Protein AF-A0A2N5Z4W9-F1 (afdb_monomer)

Foldseek 3Di:
DQLVVLLVQLVVLVVDPPSLVVLLVSLVSQQVVLVVVLVVVLVVCVVVVPPCSVVSVVLSVVSNVQSVVLNVCSVVVNPCSSVVSNVVSVVSCVPCCVPPVVVVVVVPPD

Secondary structure (DSSP, 8-state):
-HHHHHHHHHHHHHTSTTTHHHHHHHHHHHHHHHHHHHHHHHHHHHHTT-TTHHHHHHHHHHHHHHHHHHHHHHHTT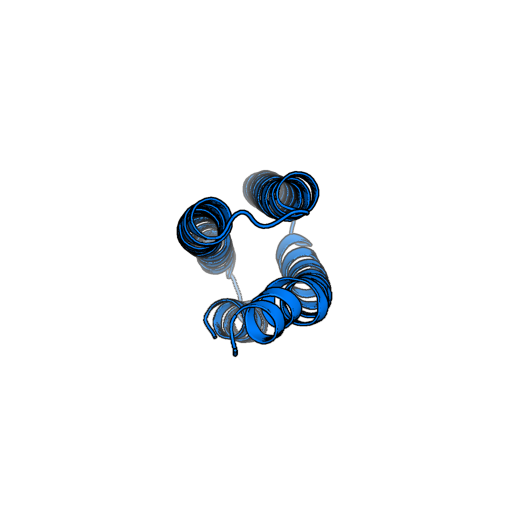-TTHHHHHHHHHHHHHHHIIIIIIHHHHHHS--

Nearest PDB structures (foldseek):
  7o40-assembly1_F  TM=3.767E-01  e=9.943E+00  Synechocystis sp. PCC 6803 substr. Kazusa

Radius of gyration: 15.43 Å; Cα contacts (8 Å, |Δi|>4): 52; chains: 1; bounding box: 40×22×43 Å

Solvent-accessible surface area (backbone atoms only — not comparable to full-atom values): 6274 Å² total; per-residue (Å²): 115,66,71,58,52,51,50,53,48,49,60,61,43,69,80,43,84,87,37,63,65,61,52,52,51,51,53,51,49,55,49,56,51,46,55,56,50,48,56,53,49,51,54,54,39,61,78,64,70,49,88,59,50,74,59,54,52,48,57,52,50,52,50,54,53,52,52,54,50,46,47,56,40,43,76,72,66,44,84,58,40,70,58,54,50,46,57,49,49,54,52,47,52,56,51,45,51,63,53,56,57,47,47,54,63,59,74,67,71,120

Structure (mmCIF, N/CA/C/O backbone):
data_AF-A0A2N5Z4W9-F1
#
_entry.id   AF-A0A2N5Z4W9-F1
#
loop_
_atom_site.group_PDB
_atom_site.id
_atom_site.type_symbol
_atom_site.label_atom_id
_atom_site.label_alt_id
_atom_site.label_comp_id
_atom_site.label_asym_id
_atom_site.label_entity_id
_atom_site.label_seq_id
_atom_site.pdbx_PDB_ins_code
_atom_site.Cartn_x
_atom_site.Cartn_y
_atom_site.Cartn_z
_atom_site.occupancy
_atom_site.B_iso_or_equiv
_atom_site.auth_seq_id
_atom_site.auth_comp_id
_atom_site.auth_asym_id
_atom_site.auth_atom_id
_atom_site.pdbx_PDB_model_num
ATOM 1 N N . GLN A 1 1 ? 11.236 -6.150 2.950 1.00 69.00 1 GLN A N 1
ATOM 2 C CA . GLN A 1 1 ? 10.886 -6.521 4.348 1.00 69.00 1 GLN A CA 1
ATOM 3 C C . GLN A 1 1 ? 9.824 -5.604 4.971 1.00 69.00 1 GLN A C 1
ATOM 5 O O . GLN A 1 1 ? 9.039 -6.103 5.764 1.00 69.00 1 GLN A O 1
ATOM 10 N N . LYS A 1 2 ? 9.706 -4.324 4.575 1.00 79.38 2 LYS A N 1
ATOM 11 C CA . LYS A 1 2 ? 8.791 -3.351 5.202 1.00 79.38 2 LYS A CA 1
ATOM 12 C C . LYS A 1 2 ? 7.291 -3.674 5.103 1.00 79.38 2 LYS A C 1
ATOM 14 O O . LYS A 1 2 ? 6.590 -3.569 6.097 1.00 79.38 2 LYS A O 1
ATOM 19 N N . LEU A 1 3 ? 6.791 -4.116 3.947 1.00 76.94 3 LEU A N 1
ATOM 20 C CA . LEU A 1 3 ? 5.366 -4.469 3.802 1.00 76.94 3 LEU A CA 1
ATOM 21 C C . LEU A 1 3 ? 4.954 -5.648 4.700 1.00 76.94 3 LEU A C 1
ATOM 23 O O . LEU A 1 3 ? 3.842 -5.670 5.211 1.00 76.94 3 LEU A O 1
ATOM 27 N N . ILE A 1 4 ? 5.868 -6.588 4.962 1.00 81.50 4 ILE A N 1
ATOM 28 C CA . ILE A 1 4 ? 5.634 -7.696 5.903 1.00 81.50 4 ILE A CA 1
ATOM 29 C C . ILE A 1 4 ? 5.511 -7.162 7.336 1.00 81.50 4 ILE A C 1
ATOM 31 O O . ILE A 1 4 ? 4.652 -7.614 8.087 1.00 81.50 4 ILE A O 1
ATOM 35 N N . GLU A 1 5 ? 6.331 -6.177 7.718 1.00 87.19 5 GLU A N 1
ATOM 36 C CA . GLU A 1 5 ? 6.201 -5.507 9.019 1.00 87.19 5 GLU A CA 1
ATOM 37 C C . GLU A 1 5 ? 4.844 -4.812 9.160 1.00 87.19 5 GLU A C 1
ATOM 39 O O . GLU A 1 5 ? 4.219 -4.916 10.212 1.00 87.19 5 GLU A O 1
ATOM 44 N N . ILE A 1 6 ? 4.354 -4.166 8.097 1.00 86.38 6 ILE A N 1
ATOM 45 C CA . ILE A 1 6 ? 3.032 -3.527 8.089 1.00 86.38 6 ILE A CA 1
ATOM 46 C C . ILE A 1 6 ? 1.919 -4.567 8.282 1.00 86.38 6 ILE A C 1
ATOM 48 O O . ILE A 1 6 ? 1.033 -4.340 9.101 1.00 86.38 6 ILE A O 1
ATOM 52 N N . ILE A 1 7 ? 1.978 -5.720 7.601 1.00 86.44 7 ILE A N 1
ATOM 53 C CA . ILE A 1 7 ? 1.014 -6.823 7.799 1.00 86.44 7 ILE A CA 1
ATOM 54 C C . ILE A 1 7 ? 1.048 -7.320 9.251 1.00 86.44 7 ILE A C 1
ATOM 56 O O . ILE A 1 7 ? 0.005 -7.506 9.878 1.00 86.44 7 ILE A O 1
ATOM 60 N N . ASN A 1 8 ? 2.243 -7.507 9.812 1.00 88.00 8 ASN A N 1
ATOM 61 C CA . ASN A 1 8 ? 2.390 -7.947 11.199 1.00 88.00 8 ASN A CA 1
ATOM 62 C C . ASN A 1 8 ? 1.809 -6.920 12.182 1.00 88.00 8 ASN A C 1
ATOM 64 O O . ASN A 1 8 ? 1.104 -7.292 13.120 1.00 88.00 8 ASN A O 1
ATOM 68 N N . ASN A 1 9 ? 2.060 -5.630 11.952 1.00 89.50 9 ASN A N 1
ATOM 69 C CA . ASN A 1 9 ? 1.519 -4.554 12.778 1.00 89.50 9 ASN A CA 1
ATOM 70 C C . ASN A 1 9 ? -0.007 -4.448 12.649 1.00 89.50 9 ASN A C 1
ATOM 72 O O . ASN A 1 9 ? -0.675 -4.272 13.663 1.00 89.50 9 ASN A O 1
ATOM 76 N N . LEU A 1 10 ? -0.566 -4.638 11.449 1.00 89.06 10 LEU A N 1
ATOM 77 C CA . LEU A 1 10 ? -2.013 -4.723 11.21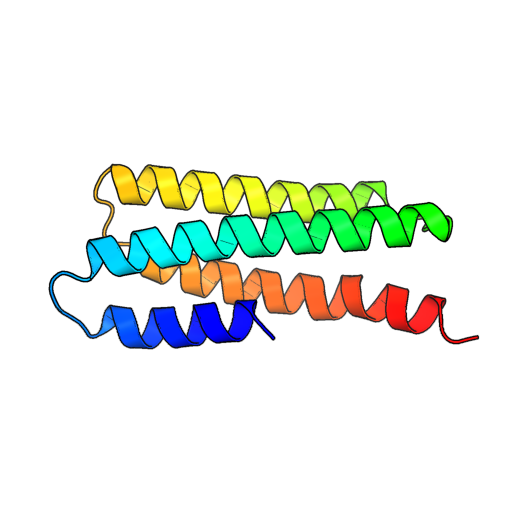2 1.00 89.06 10 LEU A CA 1
ATOM 78 C C . LEU A 1 10 ? -2.669 -5.803 12.077 1.00 89.06 10 LEU A C 1
ATOM 80 O O . LEU A 1 10 ? -3.664 -5.526 12.746 1.00 89.06 10 LEU A O 1
ATOM 84 N N . HIS A 1 11 ? -2.093 -7.009 12.111 1.00 87.50 11 HIS A N 1
ATOM 85 C CA . HIS A 1 11 ? -2.606 -8.098 12.946 1.00 87.50 11 HIS A CA 1
ATOM 86 C C . HIS A 1 11 ? -2.608 -7.741 14.437 1.00 87.50 11 HIS A C 1
ATOM 88 O O . HIS A 1 11 ? -3.584 -8.017 15.123 1.00 87.50 11 HIS A O 1
ATOM 94 N N . ILE A 1 12 ? -1.557 -7.081 14.931 1.00 88.81 12 ILE A N 1
ATOM 95 C CA . ILE A 1 12 ? -1.465 -6.658 16.339 1.00 88.81 12 ILE A CA 1
ATOM 96 C C . ILE A 1 12 ? -2.462 -5.532 16.651 1.00 88.81 12 ILE A C 1
ATOM 98 O O . ILE A 1 12 ? -3.069 -5.506 17.722 1.00 88.81 12 ILE A O 1
ATOM 102 N N . THR A 1 13 ? -2.615 -4.572 15.741 1.00 89.19 13 THR A N 1
ATOM 103 C CA . THR A 1 13 ? -3.489 -3.405 15.914 1.00 89.19 13 THR A CA 1
ATOM 104 C C . THR A 1 13 ? -4.972 -3.790 15.903 1.00 89.19 13 THR A C 1
ATOM 106 O O . THR A 1 13 ? -5.770 -3.157 16.598 1.00 89.19 13 THR A O 1
ATOM 109 N N . LEU A 1 14 ? -5.352 -4.851 15.187 1.00 87.56 14 LEU A N 1
ATOM 110 C CA . LEU A 1 14 ? -6.725 -5.368 15.164 1.00 87.56 14 LEU A CA 1
ATOM 111 C C . LEU A 1 14 ? -7.236 -5.848 16.532 1.00 87.56 14 LEU A C 1
ATOM 113 O O . LEU A 1 14 ? -8.422 -5.698 16.814 1.00 87.56 14 LEU A O 1
ATOM 117 N N . ASP A 1 15 ? -6.355 -6.347 17.401 1.00 85.94 15 ASP A N 1
ATOM 118 C CA . ASP A 1 15 ? -6.727 -6.840 18.735 1.00 85.94 15 ASP A CA 1
ATOM 119 C C . ASP A 1 15 ? -6.918 -5.715 19.774 1.00 85.94 15 ASP A C 1
ATOM 121 O O . ASP A 1 15 ? -7.324 -5.963 20.915 1.00 85.94 15 ASP A O 1
ATOM 125 N N . LYS A 1 16 ? -6.621 -4.460 19.410 1.00 87.50 16 LYS A N 1
ATOM 126 C CA . LYS A 1 16 ? -6.697 -3.311 20.320 1.00 87.50 16 LYS A CA 1
ATOM 127 C C . LYS A 1 16 ? -8.034 -2.568 20.200 1.00 87.50 16 LYS A C 1
ATOM 129 O O . LYS A 1 16 ? -8.484 -2.283 19.090 1.00 87.50 16 LYS A O 1
ATOM 134 N N . PRO A 1 17 ? -8.639 -2.130 21.320 1.00 84.06 17 PRO A N 1
ATOM 135 C CA . PRO A 1 17 ? -9.747 -1.181 21.270 1.00 84.06 17 PRO A CA 1
ATOM 136 C C . PRO A 1 17 ? -9.266 0.199 20.788 1.00 84.06 17 PRO A C 1
ATOM 138 O O . PRO A 1 17 ? -8.139 0.600 21.070 1.00 84.06 17 PRO A O 1
ATOM 141 N N . ASN A 1 18 ? -10.144 0.958 20.122 1.00 86.31 18 ASN A N 1
ATOM 142 C CA . ASN A 1 18 ? -9.876 2.323 19.630 1.00 86.31 18 ASN A CA 1
ATOM 143 C C . ASN A 1 18 ? -8.666 2.438 18.680 1.00 86.31 18 ASN A C 1
ATOM 145 O O . ASN A 1 18 ? -7.972 3.452 18.654 1.00 86.31 18 ASN A O 1
ATOM 149 N N . ASN A 1 19 ? -8.434 1.417 17.862 1.00 91.19 19 ASN A N 1
ATOM 150 C CA . ASN A 1 19 ? -7.286 1.300 16.961 1.00 91.19 19 ASN A CA 1
ATOM 151 C C . ASN A 1 19 ? -7.320 2.202 15.708 1.00 91.19 19 ASN A C 1
ATOM 153 O O . ASN A 1 19 ? -6.408 2.144 14.886 1.00 91.19 19 ASN A O 1
ATOM 157 N N . ARG A 1 20 ? -8.335 3.059 15.552 1.00 91.50 20 ARG A N 1
ATOM 158 C CA . ARG A 1 20 ? -8.553 3.869 14.343 1.00 91.50 20 ARG A CA 1
ATOM 159 C C . ARG A 1 20 ? -7.336 4.714 13.947 1.00 91.50 20 ARG A C 1
ATOM 161 O O . ARG A 1 20 ? -6.971 4.742 12.780 1.00 91.50 20 ARG A O 1
ATOM 168 N N . GLU A 1 21 ? -6.699 5.384 14.903 1.00 93.31 21 GLU A N 1
ATOM 169 C CA . GLU A 1 21 ? -5.525 6.224 14.623 1.00 93.31 21 GLU A CA 1
ATOM 170 C C . GLU A 1 21 ? -4.318 5.392 14.166 1.00 93.31 21 GLU A C 1
ATOM 172 O O . GLU A 1 21 ? -3.649 5.755 13.200 1.00 93.31 21 GLU A O 1
ATOM 177 N N . GLU A 1 22 ? -4.088 4.237 14.801 1.00 94.44 22 GLU A N 1
ATOM 178 C CA . GLU A 1 22 ? -3.022 3.308 14.410 1.00 94.44 22 GLU A CA 1
ATOM 179 C C . GLU A 1 22 ? -3.245 2.771 12.986 1.00 94.44 22 GLU A C 1
ATOM 181 O O . GLU A 1 22 ? -2.308 2.730 12.192 1.00 94.44 22 GLU A O 1
ATOM 186 N N . ILE A 1 23 ? -4.488 2.434 12.621 1.00 94.81 23 ILE A N 1
ATOM 187 C CA . ILE A 1 23 ? -4.839 2.013 11.254 1.00 94.81 23 ILE A CA 1
ATOM 188 C C . ILE A 1 23 ? -4.563 3.129 10.239 1.00 94.81 23 ILE A C 1
ATOM 190 O O . ILE A 1 23 ? -3.973 2.877 9.187 1.00 94.81 23 ILE A O 1
ATOM 194 N N . GLY A 1 24 ? -4.934 4.372 10.557 1.00 95.12 24 GLY A N 1
ATOM 195 C CA . GLY A 1 24 ? -4.625 5.528 9.714 1.00 95.12 24 GLY A CA 1
ATOM 196 C C . GLY A 1 24 ? -3.117 5.729 9.516 1.00 95.12 24 GLY A C 1
ATOM 197 O O . GLY A 1 24 ? -2.671 6.014 8.401 1.00 95.12 24 GLY A O 1
ATOM 198 N N . ALA A 1 25 ? -2.321 5.524 10.568 1.00 95.12 25 ALA A N 1
ATOM 199 C CA . ALA A 1 25 ? -0.863 5.592 10.490 1.00 95.12 25 ALA A CA 1
ATOM 200 C C . ALA A 1 25 ? -0.278 4.482 9.600 1.00 95.12 25 ALA A C 1
ATOM 202 O O . ALA A 1 25 ? 0.583 4.763 8.767 1.00 95.12 25 ALA A O 1
ATOM 203 N N . LEU A 1 26 ? -0.789 3.252 9.708 1.00 95.06 26 LEU A N 1
ATOM 204 C CA . LEU A 1 26 ? -0.364 2.127 8.868 1.00 95.06 26 LEU A CA 1
ATOM 205 C C . LEU A 1 26 ? -0.708 2.352 7.387 1.00 95.06 26 LEU A C 1
ATOM 207 O O . LEU A 1 26 ? 0.122 2.079 6.524 1.00 95.06 26 LEU A O 1
ATOM 211 N N . LEU A 1 27 ? -1.875 2.926 7.069 1.00 95.06 27 LEU A N 1
ATOM 212 C CA . LEU A 1 27 ? -2.227 3.326 5.696 1.00 95.06 27 LEU A CA 1
ATOM 213 C C . LEU A 1 27 ? -1.264 4.377 5.131 1.00 95.06 27 LEU A C 1
ATOM 215 O O . LEU A 1 27 ? -0.864 4.304 3.967 1.00 95.06 27 LEU A O 1
ATOM 219 N N . GLN A 1 28 ? -0.876 5.355 5.950 1.00 94.94 28 GLN A N 1
ATOM 220 C CA . GLN A 1 28 ? 0.111 6.351 5.545 1.00 94.94 28 GLN A CA 1
ATOM 221 C C . GLN A 1 28 ? 1.490 5.715 5.328 1.00 94.94 28 GLN A C 1
ATOM 223 O O . GLN A 1 28 ? 2.185 6.081 4.381 1.00 94.94 28 GLN A O 1
ATOM 228 N N . GLU A 1 29 ? 1.877 4.751 6.163 1.00 93.75 29 GLU A N 1
ATOM 229 C CA . GLU A 1 29 ? 3.128 4.006 6.016 1.00 93.75 29 GLU A CA 1
ATOM 230 C C . GLU A 1 29 ? 3.139 3.150 4.739 1.00 93.75 29 GLU A C 1
ATOM 232 O O . GLU A 1 29 ? 4.127 3.174 4.003 1.00 93.75 29 GLU A O 1
ATOM 237 N N . MET A 1 30 ? 2.025 2.475 4.421 1.00 92.81 30 MET A N 1
ATOM 238 C CA . MET A 1 30 ? 1.839 1.728 3.168 1.00 92.81 30 MET A CA 1
ATOM 239 C C . MET A 1 30 ? 2.051 2.607 1.941 1.00 92.81 30 MET A C 1
ATOM 241 O O . MET A 1 30 ? 2.732 2.190 1.005 1.00 92.81 30 MET A O 1
ATOM 245 N N . PHE A 1 31 ? 1.467 3.807 1.944 1.00 92.94 31 PHE A N 1
ATOM 246 C CA . PHE A 1 31 ? 1.599 4.757 0.845 1.00 92.94 31 PHE A CA 1
ATOM 247 C C . PHE A 1 31 ? 3.042 5.250 0.711 1.00 92.94 31 PHE A C 1
ATOM 249 O O . PHE A 1 31 ? 3.641 5.131 -0.353 1.00 92.94 31 PHE A O 1
ATOM 256 N N . SER A 1 32 ? 3.620 5.761 1.803 1.00 91.81 32 SER A N 1
ATOM 257 C CA . SER A 1 32 ? 4.960 6.353 1.786 1.00 91.81 32 SER A CA 1
ATOM 258 C C . SER A 1 32 ? 6.039 5.345 1.392 1.00 91.81 32 SER A C 1
ATOM 260 O O . SER A 1 32 ? 6.941 5.687 0.629 1.00 91.81 32 SER A O 1
ATOM 262 N N . TYR A 1 33 ? 5.961 4.110 1.902 1.00 88.62 33 TYR A N 1
ATOM 263 C CA . TYR A 1 33 ? 6.929 3.072 1.553 1.00 88.62 33 TYR A CA 1
ATOM 264 C C . TYR A 1 33 ? 6.823 2.672 0.083 1.00 88.62 33 TYR A C 1
ATOM 266 O O . TYR A 1 33 ? 7.846 2.595 -0.591 1.00 88.62 33 TYR A O 1
ATOM 274 N N . ALA A 1 34 ? 5.604 2.445 -0.411 1.00 89.06 34 ALA A N 1
ATOM 275 C CA . ALA A 1 34 ? 5.395 2.032 -1.790 1.00 89.06 34 ALA A CA 1
ATOM 276 C C . ALA A 1 34 ? 5.826 3.111 -2.783 1.00 89.06 34 ALA A C 1
ATOM 278 O O . ALA A 1 34 ? 6.577 2.795 -3.691 1.00 89.06 34 ALA A O 1
ATOM 279 N N . SER A 1 35 ? 5.466 4.383 -2.573 1.00 89.44 35 SER A N 1
ATOM 280 C CA . SER A 1 35 ? 5.934 5.467 -3.450 1.00 89.44 35 SER A CA 1
ATOM 281 C C . SER A 1 35 ? 7.459 5.536 -3.511 1.00 89.44 35 SER A C 1
ATOM 283 O O . SER A 1 35 ? 8.023 5.569 -4.595 1.00 89.44 35 SER A O 1
ATOM 285 N N . PHE A 1 36 ? 8.139 5.475 -2.361 1.00 88.69 36 PHE A N 1
ATOM 286 C CA . PHE A 1 36 ? 9.603 5.476 -2.336 1.00 88.69 36 PHE A CA 1
ATOM 287 C C . PHE A 1 36 ? 10.207 4.258 -3.052 1.00 88.69 36 PHE A C 1
ATOM 289 O O . PHE A 1 36 ? 11.202 4.385 -3.763 1.00 88.69 36 PHE A O 1
ATOM 296 N N . HIS A 1 37 ? 9.634 3.074 -2.834 1.00 86.44 37 HIS A N 1
ATOM 297 C CA . HIS A 1 37 ? 10.131 1.836 -3.419 1.00 86.44 37 HIS A CA 1
ATOM 298 C C . HIS A 1 37 ? 9.930 1.795 -4.936 1.00 86.44 37 HIS A C 1
ATOM 300 O O . HIS A 1 37 ? 10.882 1.505 -5.654 1.00 86.44 37 HIS A O 1
ATOM 306 N N . PHE A 1 38 ? 8.732 2.147 -5.398 1.00 90.44 38 PHE A N 1
ATOM 307 C CA . PHE A 1 38 ? 8.366 2.181 -6.810 1.00 90.44 38 PHE A CA 1
ATOM 308 C C . PHE A 1 38 ? 9.185 3.218 -7.568 1.00 90.44 38 PHE A C 1
ATOM 310 O O . PHE A 1 38 ? 9.733 2.889 -8.610 1.00 90.44 38 PHE A O 1
ATOM 317 N N . ASP A 1 39 ? 9.376 4.418 -7.010 1.00 90.12 39 ASP A N 1
ATOM 318 C CA . ASP A 1 39 ? 10.236 5.434 -7.626 1.00 90.12 39 ASP A CA 1
ATOM 319 C C . ASP A 1 39 ? 11.673 4.915 -7.800 1.00 90.12 39 ASP A C 1
ATOM 321 O O . ASP A 1 39 ? 12.306 5.131 -8.833 1.00 90.12 39 ASP A O 1
ATOM 325 N N . PHE A 1 40 ? 12.220 4.233 -6.790 1.00 88.00 40 PHE A N 1
ATOM 326 C CA . PHE A 1 40 ? 13.563 3.659 -6.877 1.00 88.00 40 PHE A CA 1
ATOM 327 C C . PHE A 1 40 ? 13.646 2.565 -7.948 1.00 88.00 40 PHE A C 1
ATOM 329 O O . PHE A 1 40 ? 14.570 2.571 -8.762 1.00 88.00 40 PHE A O 1
ATOM 336 N N . GLU A 1 41 ? 12.693 1.638 -7.944 1.00 87.50 41 GLU A N 1
ATOM 337 C CA . GLU A 1 41 ? 12.665 0.512 -8.870 1.00 87.50 41 GLU A CA 1
ATOM 338 C C . GLU A 1 41 ? 12.446 0.970 -10.312 1.00 87.50 41 GLU A C 1
ATOM 340 O O . GLU A 1 41 ? 13.189 0.566 -11.199 1.00 87.50 41 GLU A O 1
ATOM 345 N N . GLU A 1 42 ? 11.495 1.867 -10.554 1.00 90.19 42 GLU A N 1
ATOM 346 C CA . GLU A 1 42 ? 11.215 2.394 -11.886 1.00 90.19 42 GLU A CA 1
ATOM 347 C C . GLU A 1 42 ? 12.435 3.114 -12.470 1.00 90.19 42 GLU A C 1
ATOM 349 O O . GLU A 1 42 ? 12.809 2.861 -13.616 1.00 90.19 42 GLU A O 1
ATOM 354 N N . ASN A 1 43 ? 13.116 3.953 -11.680 1.00 89.62 43 ASN A N 1
ATOM 355 C CA . ASN A 1 43 ? 14.366 4.583 -12.118 1.00 89.62 43 ASN A CA 1
ATOM 356 C C . ASN A 1 43 ? 15.426 3.532 -12.474 1.00 89.62 43 ASN A C 1
ATOM 358 O O . ASN A 1 43 ? 16.081 3.634 -13.510 1.00 89.62 43 ASN A O 1
ATOM 362 N N . TYR A 1 44 ? 15.563 2.499 -11.644 1.00 85.88 44 TYR A N 1
ATOM 363 C CA . TYR A 1 44 ? 16.511 1.418 -11.880 1.00 85.88 44 TYR A CA 1
ATOM 364 C C . TYR A 1 44 ? 16.185 0.612 -13.149 1.00 85.88 44 TYR A C 1
ATOM 366 O O . TYR A 1 44 ? 17.081 0.315 -13.938 1.00 85.88 44 TYR A O 1
ATOM 374 N N . LEU A 1 45 ? 14.915 0.288 -13.391 1.00 86.69 45 LEU A N 1
ATOM 375 C CA . LEU A 1 45 ? 14.466 -0.4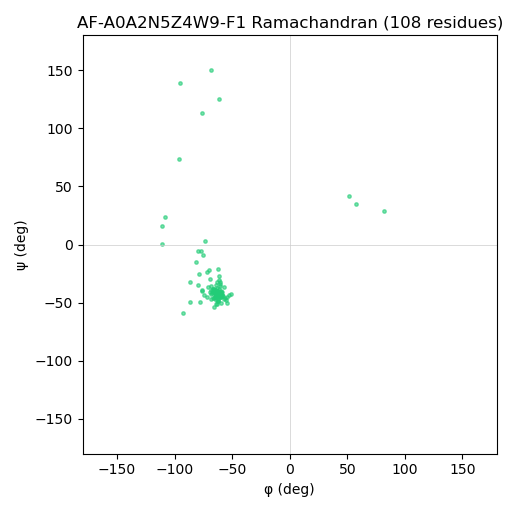55 -14.572 1.00 86.69 45 LEU A CA 1
ATOM 376 C C . LEU A 1 45 ? 14.625 0.356 -15.864 1.00 86.69 45 LEU A C 1
ATOM 378 O O . LEU A 1 45 ? 14.998 -0.209 -16.897 1.00 86.69 45 LEU A O 1
ATOM 382 N N . VAL A 1 46 ? 14.407 1.673 -15.804 1.00 88.75 46 VAL A N 1
ATOM 383 C CA . VAL A 1 46 ? 14.664 2.596 -16.921 1.00 88.75 46 VAL A CA 1
ATOM 384 C C . VAL A 1 46 ? 16.146 2.613 -17.289 1.00 88.75 46 VAL A C 1
ATOM 386 O O . VAL A 1 46 ? 16.474 2.545 -18.470 1.00 88.75 46 VAL A O 1
ATOM 389 N N . GLU A 1 47 ? 17.049 2.650 -16.305 1.00 88.44 47 GLU A N 1
ATOM 390 C CA . GLU A 1 47 ? 18.500 2.616 -16.550 1.00 88.44 47 GLU A CA 1
ATOM 391 C C . GLU A 1 47 ? 18.979 1.320 -17.228 1.00 88.44 47 GLU A C 1
ATOM 393 O O . GLU A 1 47 ? 20.047 1.309 -17.841 1.00 88.44 47 GLU A O 1
ATOM 398 N N . HIS A 1 48 ? 18.197 0.240 -17.140 1.00 84.31 48 HIS A N 1
ATOM 399 C CA . HIS A 1 48 ? 18.538 -1.082 -17.672 1.00 84.31 48 HIS A CA 1
ATOM 400 C C . HIS A 1 48 ? 17.679 -1.500 -18.879 1.00 84.31 48 HIS A C 1
ATOM 402 O O . HIS A 1 48 ? 17.671 -2.680 -19.236 1.00 84.31 48 HIS A O 1
ATOM 408 N N . ASP A 1 49 ? 16.971 -0.558 -19.515 1.00 86.12 49 ASP A N 1
ATOM 409 C CA . ASP A 1 49 ? 16.135 -0.795 -20.703 1.00 86.12 49 ASP A CA 1
ATOM 410 C C . ASP A 1 49 ? 15.139 -1.964 -20.525 1.00 86.12 49 ASP A C 1
ATOM 412 O O . ASP A 1 49 ? 14.942 -2.800 -21.421 1.00 86.12 49 ASP A O 1
ATOM 416 N N . TYR A 1 50 ? 14.509 -2.059 -19.347 1.00 84.69 50 TYR A N 1
ATOM 417 C CA . TYR A 1 50 ? 13.557 -3.130 -19.059 1.00 84.69 50 TYR A CA 1
ATOM 418 C C . TYR A 1 50 ? 12.352 -3.083 -20.010 1.00 84.69 50 TYR A C 1
ATOM 420 O O . TYR A 1 50 ? 11.659 -2.076 -20.148 1.00 84.69 50 TYR A O 1
ATOM 428 N N . LYS A 1 51 ? 12.087 -4.208 -20.679 1.00 86.31 51 LYS A N 1
ATOM 429 C CA . LYS A 1 51 ? 11.124 -4.275 -21.791 1.00 86.31 51 LYS A CA 1
ATOM 430 C C . LYS A 1 51 ? 9.662 -4.170 -21.365 1.00 86.31 51 LYS A C 1
ATOM 432 O O . LYS A 1 51 ? 8.832 -3.808 -22.193 1.00 86.31 51 LYS A O 1
ATOM 437 N N . GLU A 1 52 ? 9.347 -4.507 -20.119 1.00 87.12 52 GLU A N 1
ATOM 438 C CA . GLU A 1 52 ? 7.968 -4.597 -19.615 1.00 87.12 52 GLU A CA 1
ATOM 439 C C . GLU A 1 52 ? 7.628 -3.452 -18.647 1.00 87.12 52 GLU A C 1
ATOM 441 O O . GLU A 1 52 ? 6.695 -3.546 -17.854 1.00 87.12 52 GLU A O 1
ATOM 446 N N . MET A 1 53 ? 8.355 -2.334 -18.760 1.00 86.88 53 MET A N 1
ATOM 447 C CA . MET A 1 53 ? 8.199 -1.142 -17.920 1.00 86.88 53 MET A CA 1
ATOM 448 C C . MET A 1 53 ? 6.750 -0.639 -17.836 1.00 86.88 53 MET A C 1
ATOM 450 O O . MET A 1 53 ? 6.270 -0.300 -16.759 1.00 86.88 53 MET A O 1
ATOM 454 N N . ASP A 1 54 ? 6.027 -0.621 -18.958 1.00 89.38 54 ASP A N 1
ATOM 455 C CA . ASP A 1 54 ? 4.641 -0.139 -18.988 1.00 89.38 54 ASP A CA 1
ATOM 456 C C . ASP A 1 54 ? 3.697 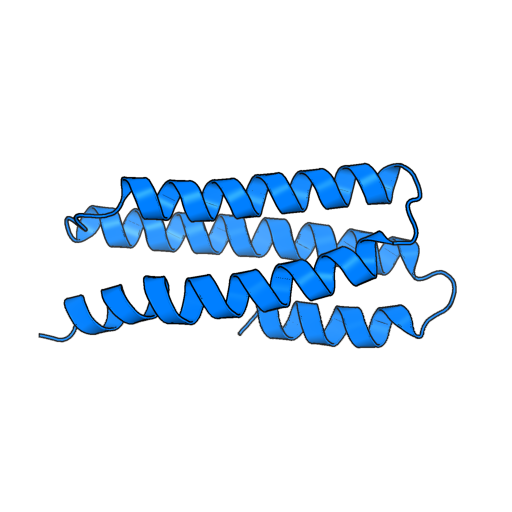-1.000 -18.142 1.00 89.38 54 ASP A C 1
ATOM 458 O O . ASP A 1 54 ? 2.736 -0.480 -17.575 1.00 89.38 54 ASP A O 1
ATOM 462 N N . GLU A 1 55 ? 3.924 -2.314 -18.077 1.00 88.38 55 GLU A N 1
ATOM 463 C CA . GLU A 1 55 ? 3.105 -3.202 -17.249 1.00 88.38 55 GLU A CA 1
ATOM 464 C C . GLU A 1 55 ? 3.486 -3.061 -15.776 1.00 88.38 55 GLU A C 1
ATOM 466 O O . GLU A 1 55 ? 2.606 -2.927 -14.927 1.00 88.38 55 GLU A O 1
ATOM 471 N N . HIS A 1 56 ? 4.784 -2.943 -15.495 1.00 87.50 56 HIS A N 1
ATOM 472 C CA . HIS A 1 56 ? 5.318 -2.670 -14.160 1.00 87.50 56 HIS A CA 1
ATOM 473 C C . HIS A 1 56 ? 4.706 -1.408 -13.534 1.00 87.50 56 HIS A C 1
ATOM 475 O O . HIS A 1 56 ? 4.138 -1.441 -12.441 1.00 87.50 56 HIS A O 1
ATOM 481 N N . ILE A 1 57 ? 4.715 -0.298 -14.278 1.00 90.50 57 ILE A N 1
ATOM 482 C CA . ILE A 1 57 ? 4.129 0.981 -13.853 1.00 90.50 57 ILE A CA 1
ATOM 483 C C . ILE A 1 57 ? 2.617 0.844 -13.598 1.00 90.50 57 ILE A C 1
ATOM 485 O O . ILE A 1 57 ? 2.066 1.505 -12.711 1.00 90.50 57 ILE A O 1
ATOM 489 N N . LYS A 1 58 ? 1.894 0.004 -14.352 1.00 91.69 58 LYS A N 1
ATOM 490 C CA . LYS A 1 58 ? 0.461 -0.224 -14.090 1.00 91.69 58 LYS A CA 1
ATOM 491 C C . LYS A 1 58 ? 0.237 -0.949 -12.770 1.00 91.69 58 LYS A C 1
ATOM 493 O O . LYS A 1 58 ? -0.680 -0.560 -12.045 1.00 91.69 58 LYS A O 1
ATOM 498 N N . GLU A 1 59 ? 1.048 -1.953 -12.445 1.00 90.56 59 GLU A N 1
ATOM 499 C CA . GLU A 1 59 ? 0.966 -2.657 -11.158 1.00 90.56 59 GLU A CA 1
ATOM 500 C C . GLU A 1 59 ? 1.206 -1.697 -9.982 1.00 90.56 59 GLU A C 1
ATOM 502 O O . GLU A 1 59 ? 0.441 -1.690 -9.010 1.00 90.56 59 GLU A O 1
ATOM 507 N N . HIS A 1 60 ? 2.206 -0.821 -10.100 1.00 93.06 60 HIS A N 1
ATOM 508 C CA . HIS A 1 60 ? 2.499 0.216 -9.106 1.00 93.06 60 HIS A CA 1
ATOM 509 C C . HIS A 1 60 ? 1.350 1.206 -8.936 1.00 93.06 60 HIS A C 1
ATOM 511 O O . HIS A 1 60 ? 0.895 1.470 -7.818 1.00 93.06 60 HIS A O 1
ATOM 517 N N . ASN A 1 61 ? 0.822 1.725 -10.044 1.00 93.69 61 ASN A N 1
ATOM 518 C CA . ASN A 1 61 ? -0.309 2.646 -10.007 1.00 93.69 61 ASN A CA 1
ATOM 519 C C . ASN A 1 61 ? -1.556 1.990 -9.405 1.00 93.69 61 ASN A C 1
ATOM 521 O O . ASN A 1 61 ? -2.251 2.618 -8.605 1.00 93.69 61 ASN A O 1
ATOM 525 N N . TYR A 1 62 ? -1.817 0.721 -9.728 1.00 93.62 62 TYR A N 1
ATOM 526 C CA . TYR A 1 62 ? -2.909 -0.036 -9.122 1.00 93.62 62 TYR A CA 1
ATOM 527 C C . TYR A 1 62 ? -2.768 -0.106 -7.598 1.00 93.62 62 TYR A C 1
ATOM 529 O O . TYR A 1 62 ? -3.741 0.147 -6.879 1.00 93.62 62 TYR A O 1
ATOM 537 N N . TYR A 1 63 ? -1.559 -0.369 -7.093 1.00 93.75 63 TYR A N 1
ATOM 538 C CA . TYR A 1 63 ? -1.312 -0.368 -5.655 1.00 93.75 63 TYR A CA 1
ATOM 539 C C . TYR A 1 63 ? -1.615 0.991 -5.026 1.00 93.75 63 TYR A C 1
ATOM 541 O O . TYR A 1 63 ? -2.371 1.077 -4.056 1.00 93.75 63 TYR A O 1
ATOM 549 N N . ILE A 1 64 ? -1.066 2.064 -5.597 1.00 94.75 64 ILE A N 1
ATOM 550 C CA . ILE A 1 64 ? -1.230 3.422 -5.073 1.00 94.75 64 ILE A CA 1
ATOM 551 C C . ILE A 1 64 ? -2.706 3.828 -5.021 1.00 94.75 64 ILE A C 1
ATOM 553 O O . ILE A 1 64 ? -3.166 4.356 -4.002 1.00 94.75 64 ILE A O 1
ATOM 557 N N . GLU A 1 65 ? -3.470 3.551 -6.076 1.00 96.19 65 GLU A N 1
ATOM 558 C CA . GLU A 1 65 ? -4.901 3.858 -6.109 1.00 96.19 65 GLU A CA 1
ATOM 559 C C . GLU A 1 65 ? -5.693 3.023 -5.097 1.00 96.19 65 GLU A C 1
ATOM 561 O O . GLU A 1 65 ? -6.575 3.557 -4.415 1.00 96.19 65 GLU A O 1
ATOM 566 N N . ARG A 1 66 ? -5.340 1.746 -4.901 1.00 96.31 66 ARG A N 1
ATOM 567 C CA . ARG A 1 66 ? -5.988 0.918 -3.877 1.00 96.31 66 ARG A CA 1
ATOM 568 C C . ARG A 1 66 ? -5.727 1.449 -2.467 1.00 96.31 66 ARG A C 1
ATOM 570 O O . ARG A 1 66 ? -6.670 1.531 -1.68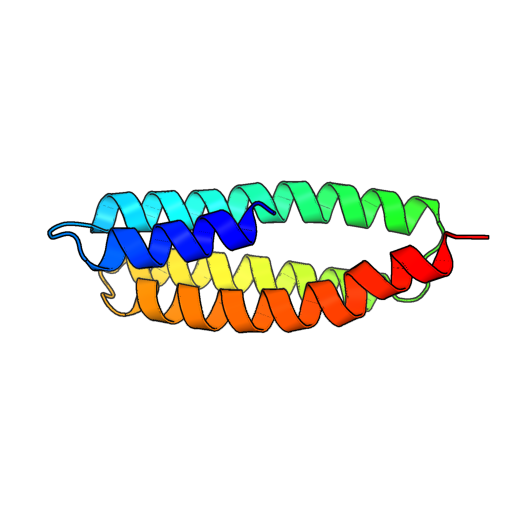0 1.00 96.31 66 ARG A O 1
ATOM 577 N N . VAL A 1 67 ? -4.505 1.879 -2.149 1.00 95.25 67 VAL A N 1
ATOM 578 C CA . VAL A 1 67 ? -4.189 2.4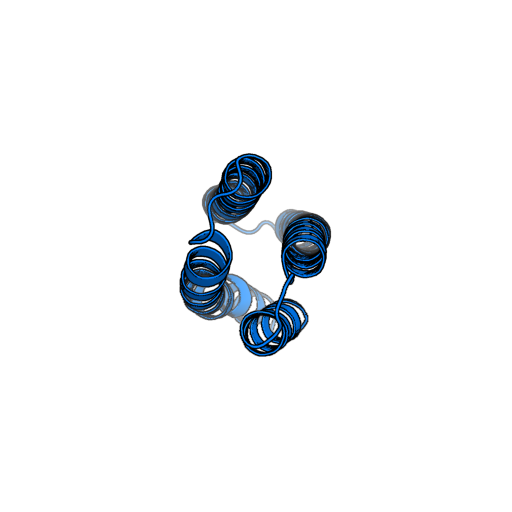78 -0.836 1.00 95.25 67 VAL A CA 1
ATOM 579 C C . VAL A 1 67 ? -4.939 3.795 -0.615 1.00 95.25 67 VAL A C 1
ATOM 581 O O . VAL A 1 67 ? -5.476 4.021 0.473 1.00 95.25 67 VAL A O 1
ATOM 584 N N . LYS A 1 68 ? -5.038 4.654 -1.638 1.00 96.12 68 LYS A N 1
ATOM 585 C CA . LYS A 1 68 ? -5.833 5.895 -1.561 1.00 96.12 68 LYS A CA 1
ATOM 586 C C . LYS A 1 68 ? -7.307 5.609 -1.279 1.00 96.12 68 LYS A C 1
ATOM 588 O O . LYS A 1 68 ? -7.913 6.294 -0.454 1.00 96.12 68 LYS A O 1
ATOM 593 N N . GLU A 1 69 ? -7.875 4.595 -1.925 1.00 97.50 69 GLU A N 1
ATOM 594 C CA . GLU A 1 69 ? -9.264 4.199 -1.693 1.00 97.50 69 GLU A CA 1
ATOM 595 C C . GLU A 1 69 ? -9.477 3.682 -0.265 1.00 97.50 69 GLU A C 1
ATOM 597 O O . GLU A 1 69 ? -10.405 4.128 0.412 1.00 97.50 69 GLU A O 1
ATOM 602 N N . LEU A 1 70 ? -8.588 2.819 0.238 1.00 97.06 70 LEU A N 1
ATOM 603 C CA . LEU A 1 70 ? -8.646 2.327 1.621 1.00 97.06 70 LEU A CA 1
ATOM 604 C C . LEU A 1 70 ? -8.576 3.474 2.635 1.00 97.06 70 LEU A C 1
ATOM 606 O O . LEU A 1 70 ? -9.351 3.511 3.592 1.00 97.06 70 LEU A O 1
ATOM 610 N N . ARG A 1 71 ? -7.722 4.471 2.387 1.00 96.25 71 ARG A N 1
ATOM 611 C CA . ARG A 1 71 ? -7.662 5.690 3.200 1.00 96.25 71 ARG A CA 1
ATOM 612 C C . ARG A 1 71 ? -8.972 6.472 3.173 1.00 96.25 71 ARG A C 1
ATOM 614 O O . ARG A 1 71 ? -9.460 6.878 4.226 1.00 96.25 71 ARG A O 1
ATOM 621 N N . ARG A 1 72 ? -9.581 6.639 2.000 1.00 97.25 72 ARG A N 1
ATOM 622 C CA . ARG A 1 72 ? -10.871 7.329 1.862 1.00 97.25 72 ARG A CA 1
ATOM 623 C C . ARG A 1 72 ? -11.998 6.597 2.599 1.00 97.25 72 ARG A C 1
ATOM 625 O O . ARG A 1 72 ? -12.902 7.244 3.128 1.00 97.25 72 ARG A O 1
ATOM 632 N N . LEU A 1 73 ? -11.996 5.265 2.596 1.00 97.00 73 LEU A N 1
ATOM 633 C CA . LEU A 1 73 ? -12.958 4.446 3.343 1.00 97.00 73 LEU A CA 1
ATOM 634 C C . LEU A 1 73 ? -12.727 4.569 4.857 1.00 97.00 73 LEU A C 1
ATOM 636 O O . LEU A 1 73 ? -13.671 4.810 5.609 1.00 97.00 73 LEU A O 1
ATOM 640 N N . HIS A 1 74 ? -11.469 4.547 5.293 1.00 96.19 74 HIS A N 1
ATOM 641 C CA . HIS A 1 74 ? -11.096 4.714 6.697 1.00 96.19 74 HIS A CA 1
ATOM 642 C C . HIS A 1 74 ? -11.515 6.082 7.260 1.00 96.19 74 HIS A C 1
ATOM 644 O O . HIS A 1 74 ? -12.079 6.197 8.356 1.00 96.19 74 HIS A O 1
ATOM 650 N N . GLU A 1 75 ? -11.294 7.145 6.485 1.00 94.88 75 GLU A N 1
ATOM 651 C CA . GLU A 1 75 ? -11.711 8.506 6.834 1.00 94.88 75 GLU A CA 1
ATOM 652 C C . GLU A 1 75 ? -13.237 8.610 6.996 1.00 94.88 75 GLU A C 1
ATOM 654 O O . GLU A 1 75 ? -13.707 9.342 7.870 1.00 94.88 75 GLU A O 1
ATOM 659 N N . LYS A 1 76 ? -14.003 7.815 6.235 1.00 96.56 76 LYS A N 1
ATOM 660 C CA . LYS A 1 76 ? -15.467 7.692 6.355 1.00 96.56 76 LYS A CA 1
ATOM 661 C C . LYS A 1 76 ? -15.936 6.827 7.532 1.00 96.56 76 LYS A C 1
ATOM 663 O O . LYS A 1 76 ? -17.137 6.792 7.784 1.00 96.56 76 LYS A O 1
ATOM 668 N N . GLY A 1 77 ? -15.022 6.188 8.262 1.00 93.56 77 GLY A N 1
ATOM 669 C CA . GLY A 1 77 ? -15.349 5.338 9.408 1.00 93.56 77 GLY A CA 1
ATOM 670 C C . GLY A 1 77 ? -15.764 3.921 9.023 1.00 93.56 77 GLY A C 1
ATOM 671 O O . GLY A 1 77 ? -16.571 3.324 9.722 1.00 93.56 77 GLY A O 1
ATOM 672 N N . ASP A 1 78 ? -15.259 3.406 7.901 1.00 94.25 78 ASP A N 1
ATOM 673 C CA . ASP A 1 78 ? -15.455 2.007 7.533 1.00 94.25 78 ASP A CA 1
ATOM 674 C C . ASP A 1 78 ? -14.539 1.096 8.370 1.00 94.25 78 ASP A C 1
ATOM 676 O O . ASP A 1 78 ? -13.310 1.137 8.247 1.00 94.25 78 ASP A O 1
ATOM 680 N N . ASP A 1 79 ? -15.152 0.286 9.233 1.00 88.88 79 ASP A N 1
ATOM 681 C CA . ASP A 1 79 ? -14.464 -0.636 10.142 1.00 88.88 79 ASP A CA 1
ATOM 682 C C . ASP A 1 79 ? -13.915 -1.885 9.428 1.00 88.88 79 ASP A C 1
ATOM 684 O O . ASP A 1 79 ? -13.154 -2.648 10.026 1.00 88.88 79 ASP A O 1
ATOM 688 N N . LEU A 1 80 ? -14.259 -2.107 8.151 1.00 93.00 80 LEU A N 1
ATOM 689 C CA . LEU A 1 80 ? -13.744 -3.234 7.363 1.00 93.00 80 LEU A CA 1
ATOM 690 C C . LEU A 1 80 ? -12.351 -2.974 6.777 1.00 93.00 80 LEU A C 1
ATOM 692 O O . LEU A 1 80 ? -11.664 -3.919 6.391 1.00 93.00 80 LEU A O 1
ATOM 696 N N . VAL A 1 81 ? -11.894 -1.718 6.761 1.00 95.25 81 VAL A N 1
ATOM 697 C CA . VAL A 1 81 ? -10.618 -1.327 6.136 1.00 95.25 81 VAL A CA 1
ATOM 698 C C . VAL A 1 81 ? -9.409 -2.141 6.609 1.00 95.25 81 VAL A C 1
ATOM 700 O O . VAL A 1 81 ? -8.623 -2.539 5.754 1.00 95.25 81 VAL A O 1
ATOM 703 N N . PRO A 1 82 ? -9.220 -2.439 7.908 1.00 91.94 82 PRO A N 1
ATOM 704 C CA . PRO A 1 82 ? -8.076 -3.238 8.344 1.00 91.94 82 PRO A CA 1
ATOM 705 C C . PRO A 1 82 ? -8.037 -4.646 7.730 1.00 91.94 82 PRO A C 1
ATOM 707 O O . PRO A 1 82 ? -6.959 -5.153 7.430 1.00 91.94 82 PRO A O 1
ATOM 710 N N . TYR A 1 83 ? -9.199 -5.273 7.521 1.00 92.06 83 TYR A N 1
ATOM 711 C CA . TYR A 1 83 ? -9.291 -6.595 6.896 1.00 92.06 83 TYR A CA 1
ATOM 712 C C . TYR A 1 83 ? -8.985 -6.502 5.401 1.00 92.06 83 TYR A C 1
ATOM 714 O O . TYR A 1 83 ? -8.137 -7.235 4.897 1.00 92.06 83 TYR A O 1
ATOM 722 N N . ASP A 1 84 ? -9.572 -5.510 4.730 1.00 94.56 84 ASP A N 1
ATOM 723 C CA . ASP A 1 84 ? -9.284 -5.197 3.331 1.00 94.56 84 ASP A CA 1
ATOM 724 C C . ASP A 1 84 ? -7.792 -4.901 3.092 1.00 94.56 84 ASP A C 1
ATOM 726 O O . ASP A 1 84 ? -7.250 -5.266 2.047 1.00 94.56 84 ASP A O 1
ATOM 730 N N . MET A 1 85 ? -7.117 -4.240 4.041 1.00 93.69 85 MET A N 1
ATOM 731 C CA . MET A 1 85 ? -5.674 -3.986 3.989 1.00 93.69 85 MET A CA 1
ATOM 732 C C . MET A 1 85 ? -4.872 -5.287 4.031 1.00 93.69 85 MET A C 1
ATOM 734 O O . MET A 1 85 ? -3.929 -5.430 3.254 1.00 93.69 85 MET A O 1
ATOM 738 N N . ILE A 1 86 ? -5.225 -6.220 4.922 1.00 90.94 86 ILE A N 1
ATOM 739 C CA . ILE A 1 86 ? -4.536 -7.513 5.056 1.00 90.94 86 ILE A CA 1
ATOM 740 C C . ILE A 1 86 ? -4.691 -8.325 3.772 1.00 90.94 86 ILE A C 1
ATOM 742 O O . ILE A 1 86 ? -3.682 -8.750 3.207 1.00 90.94 86 ILE A O 1
ATOM 746 N N . ASP A 1 87 ? -5.923 -8.487 3.287 1.00 92.06 87 ASP A N 1
ATOM 747 C CA . ASP A 1 87 ? -6.208 -9.263 2.076 1.00 92.06 87 ASP A CA 1
ATOM 748 C C . ASP A 1 87 ? -5.485 -8.668 0.865 1.00 92.06 87 ASP A C 1
ATOM 750 O O . ASP A 1 87 ? -4.822 -9.376 0.102 1.00 92.06 87 ASP A O 1
ATOM 754 N N . PHE A 1 88 ? -5.545 -7.342 0.720 1.00 93.38 88 PHE A N 1
ATOM 755 C CA . PHE A 1 88 ? -4.870 -6.642 -0.363 1.00 93.38 88 PHE A CA 1
ATOM 756 C C . PHE A 1 88 ? -3.347 -6.802 -0.300 1.00 93.38 88 PHE A C 1
ATOM 758 O O . PHE A 1 88 ? -2.731 -7.154 -1.305 1.00 93.38 88 PHE A O 1
ATOM 765 N N . LEU A 1 89 ? -2.734 -6.575 0.866 1.00 89.50 89 LEU A N 1
ATOM 766 C CA . LEU A 1 89 ? -1.286 -6.687 1.029 1.00 89.50 89 LEU A CA 1
ATOM 767 C C . LEU A 1 89 ? -0.793 -8.117 0.816 1.00 89.50 89 LEU A C 1
ATOM 769 O O . LEU A 1 89 ? 0.260 -8.296 0.213 1.00 89.50 89 LEU A O 1
ATOM 773 N N . GLN A 1 90 ? -1.526 -9.131 1.278 1.00 87.31 90 GLN A N 1
ATOM 774 C CA . GLN A 1 90 ? -1.149 -10.529 1.064 1.00 87.31 90 GLN A CA 1
ATOM 775 C C . GLN A 1 90 ? -1.135 -10.883 -0.423 1.00 87.31 90 GLN A C 1
ATOM 777 O O . GLN A 1 90 ? -0.155 -11.457 -0.899 1.00 87.31 90 GLN A O 1
ATOM 782 N N . VAL A 1 91 ? -2.188 -10.515 -1.158 1.00 88.81 91 VAL A N 1
ATOM 783 C CA . VAL A 1 91 ? -2.267 -10.763 -2.604 1.00 88.81 91 VAL A CA 1
ATOM 784 C C . VAL A 1 91 ? -1.180 -9.986 -3.337 1.00 88.81 91 VAL A C 1
ATOM 786 O O . VAL A 1 91 ? -0.392 -10.588 -4.064 1.00 88.81 91 VAL A O 1
ATOM 789 N N . TRP A 1 92 ? -1.074 -8.679 -3.090 1.00 89.00 92 TRP A N 1
ATOM 790 C CA . TRP A 1 92 ? -0.108 -7.831 -3.783 1.00 89.00 92 TRP A CA 1
ATOM 791 C C . TRP A 1 92 ? 1.333 -8.284 -3.535 1.00 89.00 92 TRP A C 1
ATOM 793 O O . TRP A 1 92 ? 2.106 -8.424 -4.477 1.00 89.00 92 TRP A O 1
ATOM 803 N N . LEU A 1 93 ? 1.692 -8.588 -2.284 1.00 82.88 93 LEU A N 1
ATOM 804 C CA . LEU A 1 93 ? 3.040 -9.036 -1.932 1.00 82.88 93 LEU A CA 1
ATOM 805 C C . LEU A 1 93 ? 3.378 -10.368 -2.611 1.00 82.88 93 LEU A C 1
ATOM 807 O O . LEU A 1 93 ? 4.504 -10.564 -3.062 1.00 82.88 93 LEU A O 1
ATOM 811 N N . LEU A 1 94 ? 2.419 -11.295 -2.680 1.00 78.88 94 LEU A N 1
ATOM 812 C CA . LEU A 1 94 ? 2.629 -12.579 -3.341 1.00 78.88 94 LEU A CA 1
ATOM 813 C C . LEU A 1 94 ? 2.789 -12.424 -4.850 1.00 78.88 94 LEU A C 1
ATOM 815 O O . LEU A 1 94 ? 3.607 -13.140 -5.421 1.00 78.88 94 LEU A O 1
ATOM 819 N N . GLU A 1 95 ? 2.023 -11.541 -5.483 1.00 81.12 95 GLU A N 1
ATOM 820 C CA . GLU A 1 95 ? 2.047 -11.361 -6.934 1.00 81.12 95 GLU A CA 1
ATOM 821 C C . GLU A 1 95 ? 3.255 -10.542 -7.389 1.00 81.12 95 GLU A C 1
ATOM 823 O O . GLU A 1 95 ? 4.003 -11.014 -8.244 1.00 81.12 95 GLU A O 1
ATOM 828 N N . HIS A 1 96 ? 3.501 -9.392 -6.766 1.00 76.81 96 HIS A N 1
ATOM 829 C CA . HIS A 1 96 ? 4.537 -8.451 -7.184 1.00 76.81 96 HIS A CA 1
ATOM 830 C C . HIS A 1 96 ? 5.955 -8.934 -6.831 1.00 76.81 96 HIS A C 1
ATOM 832 O O . HIS A 1 96 ? 6.839 -8.941 -7.685 1.00 76.81 96 HIS A O 1
ATOM 838 N N . ILE A 1 97 ? 6.170 -9.478 -5.620 1.00 70.94 97 ILE A N 1
ATOM 839 C CA . ILE A 1 97 ? 7.504 -9.982 -5.232 1.00 70.94 97 ILE A CA 1
ATOM 840 C C . ILE A 1 97 ? 7.872 -11.264 -5.995 1.00 70.94 97 ILE A C 1
ATOM 842 O O . ILE A 1 97 ? 9.039 -11.505 -6.314 1.00 70.94 97 ILE A O 1
ATOM 846 N N . GLN A 1 98 ? 6.906 -12.152 -6.263 1.00 65.56 98 GLN A N 1
ATOM 847 C CA . GLN A 1 98 ? 7.230 -13.421 -6.927 1.00 65.56 98 GLN A CA 1
ATOM 848 C C . GLN A 1 98 ? 7.394 -13.297 -8.434 1.00 65.56 98 GLN A C 1
ATOM 850 O O . GLN A 1 98 ? 8.193 -14.058 -8.987 1.00 65.56 98 GLN A O 1
ATOM 855 N N . LYS A 1 99 ? 6.625 -12.420 -9.084 1.00 64.38 99 LYS A N 1
ATOM 856 C CA . LYS A 1 99 ? 6.666 -12.259 -10.537 1.00 64.38 99 LYS A CA 1
ATOM 857 C C . LYS A 1 99 ? 7.652 -11.169 -10.919 1.00 64.38 99 LYS A C 1
ATOM 859 O O . LYS A 1 99 ? 8.638 -11.461 -11.577 1.00 64.38 99 LYS A O 1
ATOM 864 N N . THR A 1 100 ? 7.439 -9.959 -10.432 1.00 61.97 100 THR A N 1
ATOM 865 C CA . THR A 1 100 ? 8.070 -8.768 -10.991 1.00 61.97 100 THR A CA 1
ATOM 866 C C . THR A 1 100 ? 9.448 -8.524 -10.375 1.00 61.97 100 THR A C 1
ATOM 868 O O . THR A 1 100 ? 10.449 -8.502 -11.09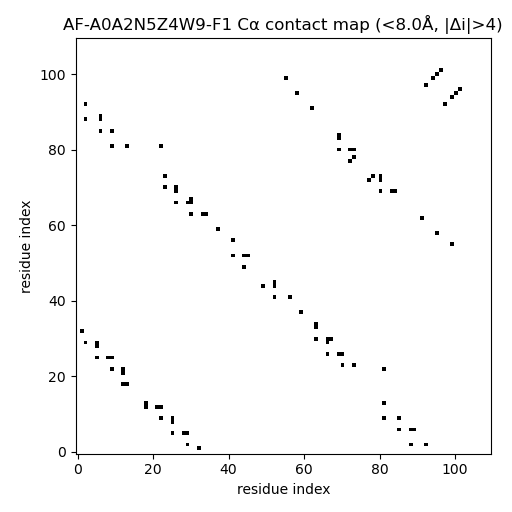8 1.00 61.97 100 THR A O 1
ATOM 871 N N . ASP A 1 101 ? 9.550 -8.549 -9.037 1.00 64.38 101 ASP A N 1
ATOM 872 C CA . ASP A 1 101 ? 10.840 -8.345 -8.358 1.00 64.38 101 ASP A CA 1
ATOM 873 C C . ASP A 1 101 ? 11.883 -9.417 -8.7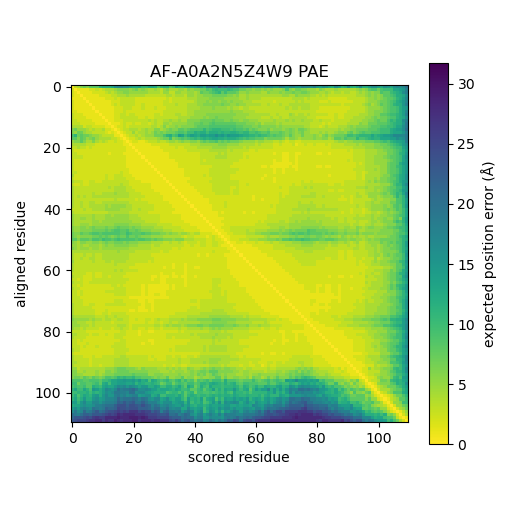12 1.00 64.38 101 ASP A C 1
ATOM 875 O O . ASP A 1 101 ? 13.096 -9.207 -8.828 1.00 64.38 101 ASP A O 1
ATOM 879 N N . ARG A 1 102 ? 11.398 -10.650 -8.840 1.00 61.69 102 ARG A N 1
ATOM 880 C CA . ARG A 1 102 ? 12.254 -11.815 -9.038 1.00 61.69 102 ARG A CA 1
ATOM 881 C C . ARG A 1 102 ? 12.730 -11.951 -10.480 1.00 61.69 102 ARG A C 1
ATOM 883 O O . ARG A 1 102 ? 13.768 -12.583 -10.709 1.00 61.69 102 ARG A O 1
ATOM 890 N N . GLU A 1 103 ? 11.987 -11.408 -11.439 1.00 59.47 103 GLU A N 1
ATOM 891 C CA . GLU A 1 103 ? 12.356 -11.450 -12.851 1.00 59.47 103 GLU A CA 1
ATOM 892 C C . GLU A 1 103 ? 13.458 -10.445 -13.191 1.00 59.47 103 GLU A C 1
ATOM 894 O O . GLU A 1 103 ? 14.415 -10.849 -13.862 1.00 59.47 103 GLU A O 1
ATOM 899 N N . TYR A 1 104 ? 13.461 -9.225 -12.631 1.00 59.44 104 TYR A N 1
ATOM 900 C CA . TYR A 1 104 ? 14.623 -8.334 -12.793 1.00 59.44 104 TYR A CA 1
ATOM 901 C C . TYR A 1 104 ? 15.866 -8.900 -12.093 1.00 59.44 104 TYR A C 1
ATOM 903 O O . TYR A 1 104 ? 16.958 -8.882 -12.662 1.00 59.44 104 TYR A O 1
ATOM 911 N N . ALA A 1 105 ? 15.713 -9.508 -10.907 1.00 56.00 105 ALA A N 1
ATOM 912 C CA . ALA A 1 105 ? 16.835 -10.105 -10.180 1.00 56.00 105 ALA A CA 1
ATOM 913 C C . ALA A 1 105 ? 17.512 -11.247 -10.967 1.00 56.00 105 ALA A C 1
ATOM 915 O O . ALA A 1 105 ? 18.701 -11.508 -10.788 1.00 56.00 105 ALA A O 1
ATOM 916 N N . LYS A 1 106 ? 16.773 -11.924 -11.858 1.00 53.69 106 LYS A N 1
ATOM 917 C CA . LYS A 1 106 ? 17.318 -12.922 -12.793 1.00 53.69 106 LYS A CA 1
ATOM 918 C C . LYS A 1 106 ? 17.849 -12.322 -14.094 1.00 53.69 106 LYS A C 1
ATOM 920 O O . LYS A 1 106 ? 18.791 -12.880 -14.646 1.00 53.69 106 LYS A O 1
ATOM 925 N N . GLY A 1 107 ? 17.260 -11.235 -14.591 1.00 50.12 107 GLY A N 1
ATOM 926 C CA . GLY A 1 107 ? 17.709 -10.553 -15.810 1.00 50.12 107 GLY A CA 1
ATOM 927 C C . GLY A 1 107 ? 19.047 -9.819 -15.661 1.00 50.12 107 GLY A C 1
ATOM 928 O O . GLY A 1 107 ? 19.728 -9.602 -16.658 1.00 50.12 107 GLY A O 1
ATOM 929 N N . LEU A 1 108 ? 19.436 -9.482 -14.427 1.00 50.19 108 LEU A N 1
ATOM 930 C CA . LEU A 1 108 ? 20.590 -8.627 -14.109 1.00 50.19 108 LEU A CA 1
ATOM 931 C C . LEU A 1 108 ? 21.763 -9.357 -13.432 1.00 50.19 108 LEU A C 1
ATOM 933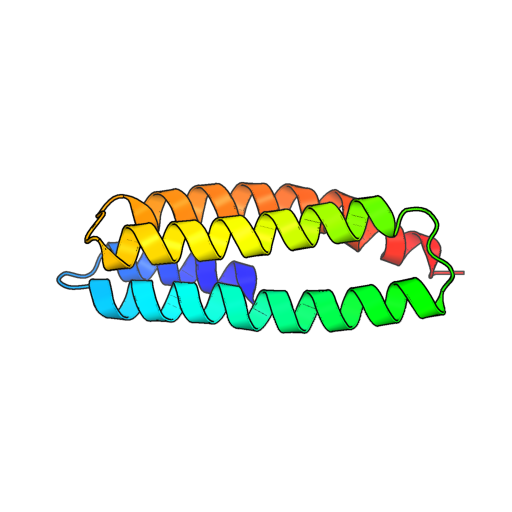 O O . LEU A 1 108 ? 22.784 -8.743 -13.132 1.00 50.19 108 LEU A O 1
ATOM 937 N N . LEU A 1 109 ? 21.645 -10.670 -13.211 1.00 38.06 109 LEU A N 1
ATOM 938 C CA . LEU A 1 109 ? 22.760 -11.538 -12.822 1.00 38.06 109 LEU A CA 1
ATOM 939 C C . LEU A 1 109 ? 23.343 -12.226 -14.065 1.00 38.06 109 LEU A C 1
ATOM 941 O O . LEU A 1 109 ? 23.142 -13.425 -14.269 1.00 38.06 109 LEU A O 1
ATOM 945 N N . PHE A 1 110 ? 24.075 -11.460 -14.874 1.00 37.75 110 PHE A N 1
ATOM 946 C CA . PHE A 1 110 ? 25.074 -11.975 -15.813 1.00 37.75 110 PHE A CA 1
ATOM 947 C C . PHE A 1 110 ? 26.371 -11.183 -15.684 1.00 37.75 110 PHE A C 1
ATOM 949 O O . PHE A 1 110 ? 26.306 -9.936 -15.718 1.00 37.75 110 PHE A O 1
#

Sequence (110 aa):
QKLIEIINNLHITLDKPNNREEIGALLQEMFSYASFHFDFEENYLVEHDYKEMDEHIKEHNYYIERVKELRRLHEKGDDLVPYDMIDFLQVWLLEHIQKTDREYAKGLLF

pLDDT: mean 85.73, std 12.52, range [37.75, 97.5]

Mean predicted aligned error: 5.18 Å